Protein AF-A0A951HW72-F1 (afdb_monomer_lite)

Sequence (124 aa):
MTKSTLRLCLLFTALVLFPATAAMAQSTHNVWSTSPLYLIDAQTGATYSSFLSGNASAAWTQGTTSAYFHAVAVVTTSLNYDFALVSVTSTNGDEIDGLYDIRRNGTLVCTGCVGKAYGLSGAV

Secondary structure (DSSP, 8-state):
--SHHHHHHHHHHTSSS----------EEEEEE-----EEETTTTEEE---SEEEEEEEEETTSS-EEEEEEEEEETTEEEEEEEEEEEEE-SS-EEEEEEEEETTEEEEEEEEEEE--GGG--

Structure (mmCIF, N/CA/C/O backbone):
data_AF-A0A951HW72-F1
#
_entry.id   AF-A0A951HW72-F1
#
loop_
_atom_site.group_PDB
_atom_site.id
_atom_site.type_symbol
_atom_site.label_atom_id
_atom_site.label_alt_id
_atom_site.label_comp_id
_atom_site.label_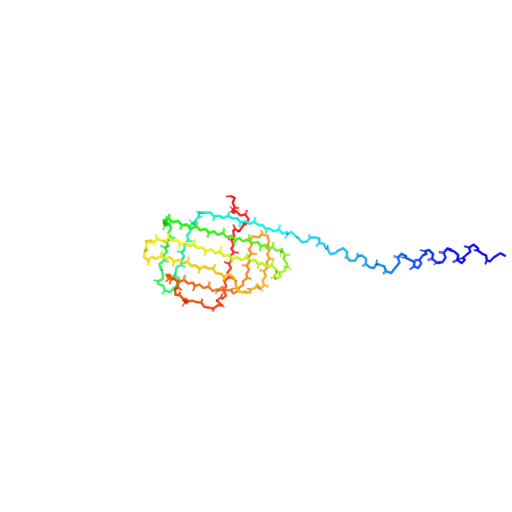asym_id
_atom_site.label_entity_id
_atom_site.label_seq_id
_atom_site.pdbx_PDB_ins_code
_atom_site.Cartn_x
_atom_site.Cartn_y
_atom_site.Cartn_z
_atom_site.occupancy
_atom_site.B_iso_or_equiv
_atom_site.auth_seq_id
_atom_site.auth_comp_id
_atom_site.auth_asym_id
_atom_site.auth_atom_id
_atom_site.pdbx_PDB_model_num
ATOM 1 N N . MET A 1 1 ? 55.536 11.545 -45.435 1.00 51.00 1 MET A N 1
ATOM 2 C CA . MET A 1 1 ? 54.294 12.250 -45.038 1.00 51.00 1 MET A CA 1
ATOM 3 C C . MET A 1 1 ? 53.265 11.264 -44.460 1.00 51.00 1 MET A C 1
ATOM 5 O O . MET A 1 1 ? 52.186 11.125 -45.010 1.00 51.00 1 MET A O 1
ATOM 9 N N . THR A 1 2 ? 53.573 10.541 -43.375 1.00 54.53 2 THR A N 1
ATOM 10 C CA . THR A 1 2 ? 52.762 9.357 -42.976 1.00 54.53 2 THR A CA 1
ATOM 11 C C . THR A 1 2 ? 52.784 9.063 -41.468 1.00 54.53 2 THR A C 1
ATOM 13 O O . THR A 1 2 ? 52.687 7.918 -41.049 1.00 54.53 2 THR A O 1
ATOM 16 N N . LYS A 1 3 ? 52.945 10.080 -40.610 1.00 49.81 3 LYS A N 1
ATOM 17 C CA . LYS A 1 3 ? 52.865 9.898 -39.140 1.00 49.81 3 LYS A CA 1
ATOM 18 C C . LYS A 1 3 ? 51.763 10.721 -38.461 1.00 49.81 3 LYS A C 1
ATOM 20 O O . LYS A 1 3 ? 51.383 10.396 -37.342 1.00 49.81 3 LYS A O 1
ATOM 25 N N . SER A 1 4 ? 51.216 11.737 -39.139 1.00 51.94 4 SER A N 1
ATOM 26 C CA . SER A 1 4 ? 50.170 12.613 -38.579 1.00 51.94 4 SER A CA 1
ATOM 27 C C . SER A 1 4 ? 48.750 12.059 -38.783 1.00 51.94 4 SER A C 1
ATOM 29 O O . SER A 1 4 ? 47.902 12.166 -37.905 1.00 51.94 4 SER A O 1
ATOM 31 N N . THR A 1 5 ? 48.503 11.368 -39.899 1.00 52.94 5 THR A N 1
ATOM 32 C CA . THR A 1 5 ? 47.194 10.786 -40.251 1.00 52.94 5 THR A CA 1
ATOM 33 C C . THR A 1 5 ? 46.802 9.581 -39.393 1.00 52.94 5 THR A C 1
ATOM 35 O O . THR A 1 5 ? 45.622 9.388 -39.114 1.00 52.94 5 THR A O 1
ATOM 38 N N . LEU A 1 6 ? 47.778 8.806 -38.905 1.00 51.78 6 LEU A N 1
ATOM 39 C CA . LEU A 1 6 ? 47.515 7.616 -38.086 1.00 51.78 6 LEU A CA 1
ATOM 40 C C . LEU A 1 6 ? 47.029 7.973 -36.669 1.00 51.78 6 LEU A C 1
ATOM 42 O O . LEU A 1 6 ? 46.182 7.283 -36.111 1.00 51.78 6 LEU A O 1
ATOM 46 N N . ARG A 1 7 ? 47.521 9.083 -36.099 1.00 52.53 7 ARG A N 1
ATOM 47 C CA . ARG A 1 7 ? 47.093 9.564 -34.773 1.00 52.53 7 ARG A CA 1
ATOM 48 C C . ARG A 1 7 ? 45.679 10.147 -34.798 1.00 52.53 7 ARG A C 1
ATOM 50 O O . ARG A 1 7 ? 44.944 9.981 -33.832 1.00 52.53 7 ARG A O 1
ATOM 57 N N . LEU A 1 8 ? 45.293 10.773 -35.910 1.00 51.62 8 LEU A N 1
ATOM 58 C CA . LEU A 1 8 ? 43.965 11.363 -36.082 1.00 51.62 8 LEU A CA 1
ATOM 59 C C . LEU A 1 8 ? 42.866 10.292 -36.233 1.00 51.62 8 LEU A C 1
ATOM 61 O O . LEU A 1 8 ? 41.783 10.453 -35.680 1.00 51.62 8 LEU A O 1
ATOM 65 N N . CYS A 1 9 ? 43.160 9.170 -36.905 1.00 52.22 9 CYS A N 1
ATOM 66 C CA . CYS A 1 9 ? 42.228 8.036 -37.003 1.00 52.22 9 CYS A CA 1
ATOM 67 C C . CYS A 1 9 ? 42.015 7.320 -35.660 1.00 52.22 9 CYS A C 1
ATOM 69 O O . CYS A 1 9 ? 40.883 6.981 -35.334 1.00 52.22 9 CYS A O 1
ATOM 71 N N . LEU A 1 10 ? 43.072 7.144 -34.858 1.00 52.75 10 LEU A N 1
ATOM 72 C CA . LEU A 1 10 ? 42.978 6.491 -33.544 1.00 52.75 10 LEU A CA 1
ATOM 73 C C . LEU A 1 10 ? 42.150 7.296 -32.526 1.00 52.75 10 LEU A C 1
ATOM 75 O O . LEU A 1 10 ? 41.443 6.706 -31.710 1.00 52.75 10 LEU A O 1
ATOM 79 N N . LEU A 1 11 ? 42.188 8.632 -32.604 1.00 51.69 11 LEU A N 1
ATOM 80 C CA . LEU A 1 11 ? 41.378 9.521 -31.761 1.00 51.69 11 LEU A CA 1
ATOM 81 C C . LEU A 1 11 ? 39.884 9.493 -32.126 1.00 51.69 11 LEU A C 1
ATOM 83 O O . LEU A 1 11 ? 39.047 9.584 -31.232 1.00 51.69 11 LEU A O 1
ATOM 87 N N . PHE A 1 12 ? 39.534 9.309 -33.403 1.00 52.19 12 PHE A N 1
ATOM 88 C CA . PHE A 1 12 ? 38.131 9.221 -33.833 1.00 52.19 12 PHE A CA 1
ATOM 89 C C . PHE A 1 12 ? 37.474 7.879 -33.481 1.00 52.19 12 PHE A C 1
ATOM 91 O O . PHE A 1 12 ? 36.292 7.851 -33.150 1.00 52.19 12 PHE A O 1
ATOM 98 N N . THR A 1 13 ? 38.224 6.773 -33.471 1.00 52.72 13 THR A N 1
ATOM 99 C CA . THR A 1 13 ? 37.701 5.456 -33.055 1.00 52.72 13 THR A CA 1
ATOM 100 C C . THR A 1 13 ? 37.427 5.339 -31.554 1.00 52.72 13 THR A C 1
ATOM 102 O O . THR A 1 13 ? 36.616 4.509 -31.154 1.00 52.72 13 THR A O 1
ATOM 105 N N . ALA A 1 14 ? 38.047 6.176 -30.716 1.00 53.50 14 ALA A N 1
ATOM 106 C CA . ALA A 1 14 ? 37.820 6.154 -29.270 1.00 53.50 14 ALA A CA 1
ATOM 107 C C . ALA A 1 14 ? 36.489 6.811 -28.846 1.00 53.50 14 ALA A C 1
ATOM 109 O O . ALA A 1 14 ? 35.993 6.517 -27.761 1.00 53.50 14 ALA A O 1
ATOM 110 N N . LEU A 1 15 ? 35.886 7.661 -29.690 1.00 53.38 15 LEU A N 1
ATOM 111 C CA . LEU A 1 15 ? 34.630 8.357 -29.366 1.00 53.38 15 LEU A CA 1
ATOM 112 C C . LEU A 1 15 ? 33.359 7.556 -29.694 1.00 53.38 15 LEU A C 1
ATOM 114 O O . LEU A 1 15 ? 32.285 7.908 -29.219 1.00 53.38 15 LEU A O 1
ATOM 118 N N . VAL A 1 16 ? 33.460 6.492 -30.495 1.00 55.34 16 VAL A N 1
ATOM 119 C CA . VAL A 1 16 ? 32.296 5.728 -30.994 1.00 55.34 16 VAL A CA 1
ATOM 120 C C . VAL A 1 16 ? 32.028 4.441 -30.204 1.00 55.34 16 VAL A C 1
ATOM 122 O O . VAL A 1 16 ? 31.046 3.754 -30.465 1.00 55.34 16 VAL A O 1
ATOM 125 N N . LEU A 1 17 ? 32.890 4.102 -29.239 1.00 54.69 17 LEU A N 1
ATOM 126 C CA . LEU A 1 17 ? 32.806 2.854 -28.464 1.00 54.69 17 LEU A CA 1
ATOM 127 C C . LEU A 1 17 ? 32.036 2.978 -27.147 1.00 54.69 17 LEU A C 1
ATOM 129 O O . LEU A 1 17 ? 31.803 1.973 -26.481 1.00 54.69 17 LEU A O 1
ATOM 133 N N . PHE A 1 18 ? 31.597 4.182 -26.793 1.00 57.88 18 PHE A N 1
ATOM 134 C CA . PHE A 1 18 ? 30.674 4.384 -25.688 1.00 57.88 18 PHE A CA 1
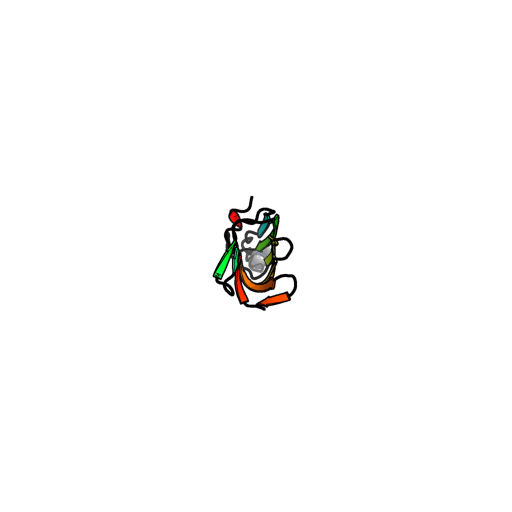ATOM 135 C C . PHE A 1 18 ? 29.359 4.893 -26.266 1.00 57.88 18 PHE A C 1
ATOM 137 O O . PHE A 1 18 ? 29.181 6.108 -26.374 1.00 57.88 18 PHE A O 1
ATOM 144 N N . PRO A 1 19 ? 28.406 4.016 -26.636 1.00 57.78 19 PRO A N 1
ATOM 145 C CA . PRO A 1 19 ? 27.021 4.434 -26.592 1.00 57.78 19 PRO A CA 1
ATOM 146 C C . PRO A 1 19 ? 26.749 4.780 -25.128 1.00 57.78 19 PRO A C 1
ATOM 148 O O . PRO A 1 19 ? 26.430 3.923 -24.309 1.00 57.78 19 PRO A O 1
ATOM 151 N N . ALA A 1 20 ? 26.940 6.050 -24.775 1.00 56.12 20 ALA A N 1
ATOM 152 C CA . ALA A 1 20 ? 26.363 6.630 -23.586 1.00 56.12 20 ALA A CA 1
ATOM 153 C C . ALA A 1 20 ? 24.855 6.651 -23.835 1.00 56.12 20 ALA A C 1
ATOM 155 O O . ALA A 1 20 ? 24.267 7.682 -24.151 1.00 56.12 20 ALA A O 1
ATOM 156 N N . THR A 1 21 ? 24.212 5.487 -23.733 1.00 57.84 21 THR A N 1
ATOM 157 C CA . THR A 1 21 ? 22.813 5.448 -23.353 1.00 57.84 21 THR A CA 1
ATOM 158 C C . THR A 1 21 ? 22.807 6.009 -21.945 1.00 57.84 21 THR A C 1
ATOM 160 O O . THR A 1 21 ? 22.978 5.279 -20.970 1.00 57.84 21 THR A O 1
ATOM 163 N N . ALA A 1 22 ? 22.731 7.336 -21.841 1.00 53.19 22 ALA A N 1
ATOM 164 C CA . ALA A 1 22 ? 22.313 7.982 -20.623 1.00 53.19 22 ALA A CA 1
ATOM 165 C C . ALA A 1 22 ? 20.951 7.359 -20.324 1.00 53.19 22 ALA A C 1
ATOM 167 O O . ALA A 1 22 ? 19.957 7.692 -20.968 1.00 53.19 22 ALA A O 1
ATOM 168 N N . ALA A 1 23 ? 20.929 6.358 -19.443 1.00 56.88 23 ALA A N 1
ATOM 169 C CA . ALA A 1 23 ? 19.697 5.917 -18.834 1.00 56.88 23 ALA A CA 1
ATOM 170 C C . ALA A 1 23 ? 19.122 7.191 -18.221 1.00 56.88 23 ALA A C 1
ATOM 172 O O . ALA A 1 23 ? 19.718 7.757 -17.302 1.00 56.88 23 ALA A O 1
ATOM 173 N N . MET A 1 24 ? 18.070 7.725 -18.842 1.00 64.25 24 MET A N 1
ATOM 174 C CA . MET A 1 24 ? 17.400 8.923 -18.361 1.00 64.25 24 MET A CA 1
ATOM 175 C C . MET A 1 24 ? 17.078 8.653 -16.896 1.00 64.25 24 MET A C 1
ATOM 177 O O . MET A 1 24 ? 16.410 7.662 -16.602 1.00 64.25 24 MET A O 1
ATOM 181 N N . ALA A 1 25 ? 17.631 9.458 -15.987 1.00 72.12 25 ALA A N 1
ATOM 182 C CA . ALA A 1 25 ? 17.440 9.254 -14.560 1.00 72.12 25 ALA A CA 1
ATOM 183 C C . ALA A 1 25 ? 15.933 9.228 -14.275 1.00 72.12 25 ALA A C 1
ATOM 185 O O . ALA A 1 25 ? 15.245 10.231 -14.461 1.00 72.12 25 ALA A O 1
ATOM 186 N N . GLN A 1 26 ? 15.413 8.064 -13.888 1.00 84.44 26 GLN A N 1
ATOM 187 C CA . GLN A 1 26 ? 14.003 7.925 -13.559 1.00 84.44 26 GLN A CA 1
ATOM 188 C C . GLN A 1 26 ? 13.747 8.561 -12.197 1.00 84.44 26 GLN A C 1
ATOM 190 O O . GLN A 1 26 ? 14.507 8.363 -11.244 1.00 84.44 26 GLN A O 1
ATOM 195 N N . SER A 1 27 ? 12.671 9.340 -12.102 1.00 91.81 27 SER A N 1
ATOM 196 C CA . SER A 1 27 ? 12.276 9.962 -10.843 1.00 91.81 27 SER A CA 1
ATOM 197 C C . SER A 1 27 ? 11.982 8.882 -9.806 1.00 91.81 27 SER A C 1
ATOM 199 O O . SER A 1 27 ? 11.175 7.981 -10.044 1.00 91.81 27 SER A O 1
ATOM 201 N N . THR A 1 28 ? 12.650 8.987 -8.661 1.00 93.81 28 THR A N 1
ATOM 202 C CA . THR A 1 28 ? 12.444 8.109 -7.509 1.00 93.81 28 THR A CA 1
ATOM 203 C C . THR A 1 28 ? 11.751 8.891 -6.406 1.00 93.81 28 THR A C 1
ATOM 205 O O . THR A 1 28 ? 12.111 10.037 -6.139 1.00 93.81 28 THR A O 1
ATOM 208 N N . HIS A 1 29 ? 10.761 8.261 -5.785 1.00 93.94 29 HIS A N 1
ATOM 209 C CA . HIS A 1 29 ? 9.867 8.854 -4.798 1.00 93.94 29 HIS A CA 1
ATOM 210 C C . HIS A 1 29 ? 9.953 8.088 -3.487 1.00 93.94 29 HIS A C 1
ATOM 212 O O . HIS A 1 29 ? 10.237 6.888 -3.476 1.00 93.94 29 HIS A O 1
ATOM 218 N N . ASN A 1 30 ? 9.685 8.788 -2.390 1.00 94.12 30 ASN A N 1
ATOM 219 C CA . ASN A 1 30 ? 9.524 8.210 -1.065 1.00 94.12 30 ASN A CA 1
ATOM 220 C C . ASN A 1 30 ? 8.481 9.028 -0.305 1.00 94.12 30 ASN A C 1
ATOM 222 O O . ASN A 1 30 ? 8.546 10.256 -0.301 1.00 94.12 30 ASN A O 1
ATOM 226 N N . VAL A 1 31 ? 7.528 8.339 0.305 1.00 93.31 31 VAL A N 1
ATOM 227 C CA . VAL A 1 31 ? 6.340 8.910 0.926 1.00 93.31 31 VAL A CA 1
ATOM 228 C C . VAL A 1 31 ? 6.064 8.170 2.220 1.00 93.31 31 VAL A C 1
ATOM 230 O O . VAL A 1 31 ? 5.975 6.940 2.219 1.00 93.31 31 VAL A O 1
ATOM 233 N N . TRP A 1 32 ? 5.839 8.919 3.297 1.00 93.69 32 TRP A N 1
ATOM 234 C CA . TRP A 1 32 ? 5.324 8.401 4.561 1.00 93.69 32 TRP A CA 1
ATOM 235 C C . TRP A 1 32 ? 4.049 9.148 4.938 1.00 93.69 32 TRP A C 1
ATOM 237 O O . TRP A 1 32 ? 3.964 10.357 4.766 1.00 93.69 32 TRP A O 1
ATOM 247 N N . SER A 1 33 ? 3.064 8.434 5.473 1.00 91.88 33 SER A N 1
ATOM 248 C CA . SER A 1 33 ? 1.827 9.027 5.983 1.00 91.88 33 SER A CA 1
ATOM 249 C C . SER A 1 33 ? 1.418 8.360 7.287 1.00 91.88 33 SER A C 1
ATOM 251 O O . SER A 1 33 ? 1.617 7.163 7.473 1.00 91.88 33 SER A O 1
ATOM 253 N N . THR A 1 34 ? 0.825 9.139 8.184 1.00 93.62 34 THR A N 1
ATOM 254 C CA . THR A 1 34 ? 0.269 8.690 9.472 1.00 93.62 34 THR A CA 1
ATOM 255 C C . THR A 1 34 ? -1.243 8.911 9.560 1.00 93.62 34 THR A C 1
ATOM 257 O O . THR A 1 34 ? -1.846 8.751 10.621 1.00 93.62 34 THR A O 1
ATOM 260 N N . SER A 1 35 ? -1.869 9.320 8.451 1.00 88.50 35 SER A N 1
ATOM 261 C CA . SER A 1 35 ? -3.264 9.764 8.412 1.00 88.50 35 SER A CA 1
ATOM 262 C C . SER A 1 35 ? -4.050 8.993 7.351 1.00 88.50 35 SER A C 1
ATOM 264 O O . SER A 1 35 ? -4.092 9.406 6.190 1.00 88.50 35 SER A O 1
ATOM 266 N N . PRO A 1 36 ? -4.683 7.864 7.717 1.00 89.94 36 PRO A N 1
ATOM 267 C CA . PRO A 1 36 ? -5.607 7.174 6.827 1.00 89.94 36 PRO A CA 1
ATOM 268 C C . PRO A 1 36 ? -6.812 8.064 6.514 1.00 89.94 36 PRO A C 1
ATOM 270 O O . PRO A 1 36 ? -7.417 8.636 7.420 1.00 89.94 36 PRO A O 1
ATOM 273 N N . LEU A 1 37 ? -7.175 8.159 5.235 1.00 87.88 37 LEU A N 1
ATOM 274 C CA . LEU A 1 37 ? -8.312 8.971 4.790 1.00 87.88 37 LEU A CA 1
ATOM 275 C C . LEU A 1 37 ? -9.593 8.144 4.698 1.00 87.88 37 LEU A C 1
ATOM 277 O O . LEU A 1 37 ? -10.628 8.523 5.244 1.00 87.88 37 LEU A O 1
ATOM 281 N N . TYR A 1 38 ? -9.528 7.004 4.011 1.00 90.56 38 TYR A N 1
ATOM 282 C CA . TYR A 1 38 ? -10.662 6.103 3.864 1.00 90.56 38 TYR A CA 1
ATOM 283 C C . TYR A 1 38 ? -10.223 4.675 3.540 1.00 90.56 38 TYR A C 1
ATOM 285 O O . TYR A 1 38 ? -9.132 4.444 3.023 1.00 90.56 38 TYR A O 1
ATOM 293 N N . LEU A 1 39 ? -11.098 3.715 3.838 1.00 91.12 39 LEU A N 1
ATOM 294 C CA . LEU A 1 39 ? -10.932 2.300 3.527 1.00 91.12 39 LEU A CA 1
ATOM 295 C C . LEU A 1 39 ? -12.278 1.734 3.089 1.00 91.12 39 LEU A C 1
ATOM 297 O O . LEU A 1 39 ? -13.275 1.890 3.793 1.00 91.1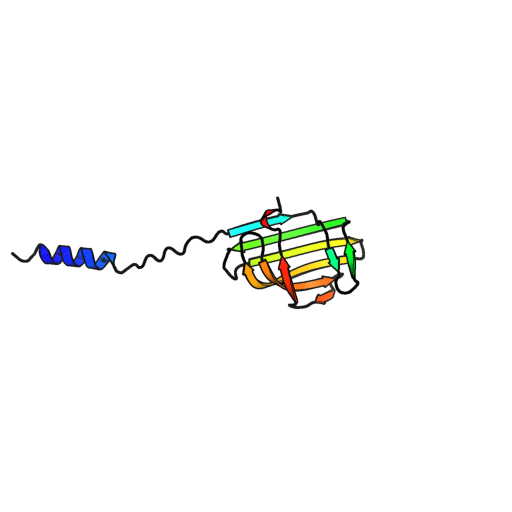2 39 LEU A O 1
ATOM 301 N N . ILE A 1 40 ? -12.301 1.064 1.939 1.00 91.38 40 ILE A N 1
ATOM 302 C CA . ILE A 1 40 ? -13.479 0.345 1.450 1.00 91.38 40 ILE A CA 1
ATOM 303 C C . ILE A 1 40 ? -13.174 -1.143 1.521 1.00 91.38 40 ILE A C 1
ATOM 305 O O . ILE A 1 40 ? -12.236 -1.633 0.894 1.00 91.38 40 ILE A O 1
ATOM 309 N N . ASP A 1 41 ? -13.980 -1.859 2.287 1.00 90.06 41 ASP A N 1
ATOM 310 C CA . ASP A 1 41 ? -13.918 -3.303 2.387 1.00 90.06 41 ASP A CA 1
ATOM 311 C C . ASP A 1 41 ? -14.883 -3.935 1.381 1.00 90.06 41 ASP A C 1
ATOM 313 O O . ASP A 1 41 ? -16.081 -4.054 1.632 1.00 90.06 41 ASP A O 1
ATOM 317 N N . ALA A 1 42 ? -14.353 -4.377 0.242 1.00 85.00 42 ALA A N 1
ATOM 318 C CA . ALA A 1 42 ? -15.149 -4.992 -0.817 1.00 85.00 42 ALA A CA 1
ATOM 319 C C . ALA A 1 42 ? -15.808 -6.327 -0.416 1.00 85.00 42 ALA A C 1
ATOM 321 O O . ALA A 1 42 ? -16.786 -6.721 -1.045 1.00 85.00 42 ALA A O 1
ATOM 322 N N . GLN A 1 43 ? -15.311 -7.027 0.614 1.00 85.12 43 GLN A N 1
ATOM 323 C CA . GLN A 1 43 ? -15.917 -8.287 1.062 1.00 85.12 43 GLN A CA 1
ATOM 324 C C . GLN A 1 43 ? -17.208 -8.051 1.851 1.00 85.12 43 GLN A C 1
ATOM 326 O O . GLN A 1 43 ? -18.137 -8.850 1.754 1.00 85.12 43 GLN A O 1
ATOM 331 N N . THR A 1 44 ? -17.274 -6.970 2.633 1.00 89.31 44 THR A N 1
ATOM 332 C CA . THR A 1 44 ? -18.451 -6.644 3.460 1.00 89.31 44 THR A CA 1
ATOM 333 C C . THR A 1 44 ? -19.292 -5.498 2.902 1.00 89.31 44 THR A C 1
ATOM 335 O O . THR A 1 44 ? -20.418 -5.295 3.347 1.00 89.31 44 THR A O 1
ATOM 338 N N . GLY A 1 45 ? -18.756 -4.730 1.951 1.00 91.69 45 GLY A N 1
ATOM 339 C CA . GLY A 1 45 ? -19.343 -3.483 1.462 1.00 91.69 45 GLY A CA 1
ATOM 340 C C . GLY A 1 45 ? -19.177 -2.300 2.425 1.00 91.69 45 GLY A C 1
ATOM 341 O O . GLY A 1 45 ? -19.704 -1.220 2.158 1.00 91.69 45 GLY A O 1
ATOM 342 N N . ALA A 1 46 ? -18.468 -2.472 3.547 1.00 94.19 46 ALA A N 1
ATOM 343 C CA . ALA A 1 46 ? -18.282 -1.412 4.527 1.00 94.19 46 ALA A CA 1
ATOM 344 C C . ALA A 1 46 ? -17.323 -0.327 4.016 1.00 94.19 46 ALA A C 1
ATOM 346 O O . ALA A 1 46 ? -16.297 -0.609 3.398 1.00 94.19 46 ALA A O 1
ATOM 347 N N . THR A 1 47 ? -17.646 0.926 4.327 1.00 96.06 47 THR A N 1
ATOM 348 C CA . THR A 1 47 ? -16.767 2.078 4.105 1.00 96.06 47 THR A CA 1
ATOM 349 C C . THR A 1 47 ? -16.404 2.684 5.451 1.00 96.06 47 THR A C 1
ATOM 351 O O . THR A 1 47 ? -17.283 2.976 6.261 1.00 96.06 47 THR A O 1
ATOM 354 N N . TYR A 1 48 ? -15.111 2.883 5.681 1.0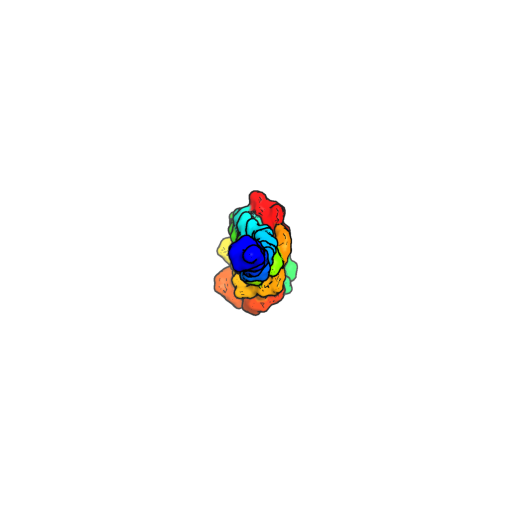0 95.19 48 TYR A N 1
ATOM 355 C CA . TYR A 1 48 ? -14.570 3.475 6.895 1.00 95.19 48 TYR A CA 1
ATOM 356 C C . TYR A 1 48 ? -13.869 4.785 6.557 1.00 95.19 48 TYR A C 1
ATOM 358 O O . TYR A 1 48 ? -13.029 4.833 5.662 1.00 95.19 48 TYR A O 1
ATOM 366 N N . SER A 1 49 ? -14.205 5.838 7.295 1.00 95.38 49 SER A N 1
ATOM 367 C CA . SER A 1 49 ? -13.588 7.170 7.202 1.00 95.38 49 SER A CA 1
ATOM 368 C C . SER A 1 49 ? -13.147 7.701 8.571 1.00 95.38 49 SER A C 1
ATOM 370 O O . SER A 1 49 ? -12.798 8.868 8.712 1.00 95.38 49 SER A O 1
ATOM 372 N N . SER A 1 50 ? -13.215 6.857 9.603 1.00 94.94 50 SER A N 1
ATOM 373 C CA . SER A 1 50 ? -12.760 7.148 10.958 1.00 94.94 50 SER A CA 1
ATOM 374 C C . SER A 1 50 ? -11.828 6.028 11.394 1.00 94.94 50 SER A C 1
ATOM 376 O O . SER A 1 50 ? -12.150 4.849 11.230 1.00 94.94 50 SER A O 1
ATOM 378 N N . PHE A 1 51 ? -10.664 6.413 11.906 1.00 96.50 51 PHE A N 1
ATOM 379 C CA . PHE A 1 51 ? -9.579 5.510 12.257 1.00 96.50 51 PHE A CA 1
ATOM 380 C C . PHE A 1 51 ? -9.027 5.901 13.623 1.00 96.50 51 PHE A C 1
ATOM 382 O O . PHE A 1 51 ? -8.922 7.085 13.940 1.00 96.50 51 PHE A O 1
ATOM 389 N N . LEU A 1 52 ? -8.649 4.905 14.422 1.00 97.06 52 LEU A N 1
ATOM 390 C CA . LEU A 1 52 ? -7.892 5.125 15.654 1.00 97.06 52 LEU A CA 1
ATOM 391 C C . LEU A 1 52 ? -6.446 5.519 15.342 1.00 97.06 52 LEU A C 1
ATOM 393 O O . LEU A 1 52 ? -5.866 6.345 16.040 1.00 97.06 52 LEU A O 1
ATOM 397 N N . SER A 1 53 ? -5.863 4.910 14.308 1.00 96.75 53 SER A N 1
ATOM 398 C CA . SER A 1 53 ? -4.520 5.209 13.814 1.00 96.75 53 SER A CA 1
ATOM 399 C C . SER A 1 53 ? -4.278 4.548 12.457 1.00 96.75 53 SER A C 1
ATOM 401 O O . SER A 1 53 ? -5.044 3.694 12.005 1.00 96.75 53 SER A O 1
ATOM 403 N N . GLY A 1 54 ? -3.174 4.906 11.812 1.00 95.94 54 GLY A N 1
ATOM 404 C CA . GLY A 1 54 ? -2.625 4.139 10.707 1.00 95.94 54 GLY A CA 1
ATOM 405 C C . GLY A 1 54 ? -1.318 4.732 10.216 1.00 95.94 54 GLY A C 1
ATOM 406 O O . GLY A 1 54 ? -0.950 5.838 10.597 1.00 95.94 54 GLY A O 1
ATOM 407 N N . ASN A 1 55 ? -0.600 3.964 9.409 1.00 95.81 55 ASN A N 1
ATOM 408 C CA . ASN A 1 55 ? 0.674 4.365 8.832 1.00 95.81 55 ASN A CA 1
ATOM 409 C C . ASN A 1 55 ? 0.764 3.822 7.411 1.00 95.81 55 ASN A C 1
ATOM 411 O O . ASN A 1 55 ? 0.287 2.723 7.148 1.00 95.81 55 ASN A O 1
ATOM 415 N N . ALA A 1 56 ? 1.405 4.555 6.515 1.00 95.56 56 ALA A N 1
ATOM 416 C CA . ALA A 1 56 ? 1.725 4.100 5.175 1.00 95.56 56 ALA A CA 1
ATOM 417 C C . ALA A 1 56 ? 3.147 4.520 4.814 1.00 95.56 56 ALA A C 1
ATOM 419 O O . ALA A 1 56 ? 3.609 5.593 5.204 1.00 95.56 56 ALA A O 1
ATOM 420 N N . SER A 1 57 ? 3.833 3.666 4.067 1.00 96.06 57 SER A N 1
ATOM 421 C CA . SER A 1 57 ? 5.150 3.931 3.512 1.00 96.06 57 SER A CA 1
ATOM 422 C C . SER A 1 57 ? 5.209 3.403 2.090 1.00 96.06 57 SER A C 1
ATOM 424 O O . SER A 1 57 ? 4.837 2.257 1.829 1.00 96.06 57 SER A O 1
ATOM 426 N N . ALA A 1 58 ? 5.669 4.246 1.174 1.00 96.88 58 ALA A N 1
ATOM 427 C CA . ALA A 1 58 ? 5.818 3.914 -0.229 1.00 96.88 58 ALA A CA 1
ATOM 428 C C . ALA A 1 58 ? 7.140 4.466 -0.755 1.00 96.88 58 ALA A C 1
ATOM 430 O O . ALA A 1 58 ? 7.493 5.608 -0.477 1.00 96.88 58 ALA A O 1
ATOM 431 N N . ALA A 1 59 ? 7.851 3.675 -1.550 1.00 96.69 59 ALA A N 1
ATOM 432 C CA . ALA A 1 59 ? 9.032 4.130 -2.269 1.00 96.69 59 ALA A CA 1
ATOM 433 C C . ALA A 1 59 ? 9.073 3.465 -3.639 1.00 96.69 59 ALA A C 1
ATOM 435 O O . ALA A 1 59 ? 8.885 2.254 -3.731 1.00 96.69 59 ALA A O 1
ATOM 436 N N . TRP A 1 60 ? 9.293 4.226 -4.708 1.00 96.94 60 TRP A N 1
ATOM 437 C CA . TRP A 1 60 ? 9.276 3.664 -6.059 1.00 96.94 60 TRP A CA 1
ATOM 438 C C . TRP A 1 60 ? 10.069 4.494 -7.059 1.00 96.94 60 TRP A C 1
ATOM 440 O O . TRP A 1 60 ? 10.231 5.704 -6.902 1.00 96.94 60 TRP A O 1
ATOM 450 N N . THR A 1 61 ? 10.521 3.839 -8.125 1.00 95.44 61 THR A N 1
ATOM 451 C CA . THR A 1 61 ? 11.145 4.488 -9.283 1.00 95.44 61 THR A CA 1
ATOM 452 C C . THR A 1 61 ? 10.199 4.396 -10.477 1.00 95.44 61 THR A C 1
ATOM 454 O O . THR A 1 61 ? 9.841 3.292 -10.892 1.00 95.44 61 THR A O 1
ATOM 457 N N . GLN A 1 62 ? 9.785 5.547 -11.021 1.00 94.12 62 GLN A N 1
ATOM 458 C CA . GLN A 1 62 ? 8.800 5.622 -12.110 1.00 94.12 62 GLN A CA 1
ATOM 459 C C . GLN A 1 62 ? 9.217 4.792 -13.326 1.00 94.12 62 GLN A C 1
ATOM 461 O O . GLN A 1 62 ? 10.376 4.823 -13.732 1.00 94.12 62 GLN A O 1
ATOM 466 N N . GLY A 1 63 ? 8.257 4.111 -13.955 1.00 94.06 63 GLY A N 1
ATOM 467 C CA . GLY A 1 63 ? 8.501 3.311 -15.155 1.00 94.06 63 GLY A CA 1
ATOM 468 C C . GLY A 1 63 ? 9.319 2.041 -14.902 1.00 94.06 63 GLY A C 1
ATOM 469 O O . GLY A 1 63 ? 9.835 1.459 -15.854 1.00 94.06 63 GLY A O 1
ATOM 470 N N . THR A 1 64 ? 9.453 1.611 -13.645 1.00 94.38 64 THR A N 1
ATOM 471 C CA . THR A 1 64 ? 10.114 0.352 -13.269 1.00 94.38 64 THR A CA 1
ATOM 472 C C . THR A 1 64 ? 9.206 -0.531 -12.427 1.00 94.38 64 THR A C 1
ATOM 474 O O . THR A 1 64 ? 8.164 -0.097 -11.932 1.00 94.38 64 THR A O 1
ATOM 477 N N . THR A 1 65 ? 9.655 -1.766 -12.206 1.00 96.44 65 THR A N 1
ATOM 478 C CA . THR A 1 65 ? 9.082 -2.695 -11.227 1.00 96.44 65 THR A CA 1
ATOM 479 C C . THR A 1 65 ? 9.730 -2.584 -9.842 1.00 96.44 65 THR A C 1
ATOM 481 O O . THR A 1 65 ? 9.455 -3.404 -8.971 1.00 96.44 65 THR A O 1
ATOM 484 N N . SER A 1 66 ? 10.618 -1.607 -9.628 1.00 96.31 66 SER A N 1
ATOM 485 C CA . SER A 1 66 ? 11.272 -1.372 -8.341 1.00 96.31 66 SER A CA 1
ATOM 486 C C . SER A 1 66 ? 10.393 -0.469 -7.482 1.00 96.31 66 SER A C 1
ATOM 488 O O . SER A 1 66 ? 10.439 0.759 -7.601 1.00 96.31 66 SER A O 1
ATOM 490 N N . ALA A 1 67 ? 9.584 -1.083 -6.621 1.00 97.75 67 ALA A N 1
ATOM 491 C CA . ALA A 1 67 ? 8.760 -0.367 -5.663 1.00 97.75 67 ALA A CA 1
ATOM 492 C C . ALA A 1 67 ? 8.567 -1.147 -4.360 1.00 97.75 67 ALA A C 1
ATOM 494 O O . ALA A 1 67 ? 8.662 -2.372 -4.312 1.00 97.75 67 ALA A O 1
ATOM 495 N N . TYR A 1 68 ? 8.245 -0.397 -3.318 1.00 97.81 68 TYR A N 1
ATOM 496 C CA . TYR A 1 68 ? 7.808 -0.852 -2.015 1.00 97.81 68 TYR A CA 1
ATOM 497 C C . TYR A 1 68 ? 6.526 -0.105 -1.662 1.00 97.81 68 TYR A C 1
ATOM 499 O O . TYR A 1 68 ? 6.433 1.108 -1.862 1.00 97.81 68 TYR A O 1
ATOM 507 N N . PHE A 1 69 ? 5.561 -0.821 -1.100 1.00 97.94 69 PHE A N 1
ATOM 508 C CA . PHE A 1 69 ? 4.411 -0.217 -0.449 1.00 97.94 69 PHE A CA 1
ATOM 509 C C . PHE A 1 69 ? 3.964 -1.092 0.715 1.00 97.94 69 PHE A C 1
ATOM 511 O O . PHE A 1 69 ? 3.811 -2.310 0.573 1.00 97.94 69 PHE A O 1
ATOM 518 N N . HIS A 1 70 ? 3.715 -0.446 1.846 1.00 97.81 70 HIS A N 1
ATOM 519 C CA . HIS A 1 70 ? 3.081 -1.048 3.005 1.00 97.81 70 HIS A CA 1
ATOM 520 C C . HIS A 1 70 ? 2.183 -0.026 3.691 1.00 97.81 70 HIS A C 1
ATOM 522 O O . HIS A 1 70 ? 2.566 1.136 3.839 1.00 97.81 70 HIS A O 1
ATOM 528 N N . ALA A 1 71 ? 0.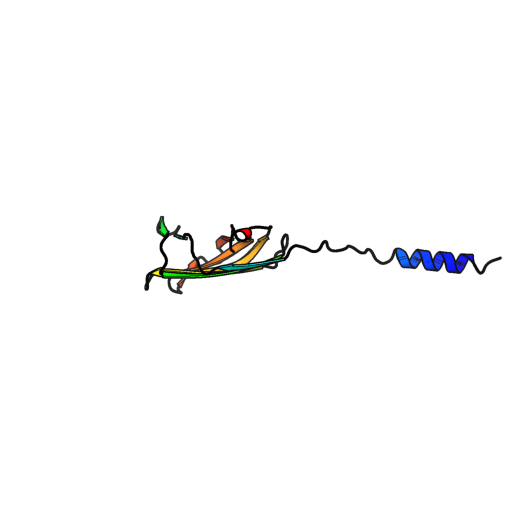998 -0.452 4.112 1.00 96.75 71 ALA A N 1
ATOM 529 C CA . ALA A 1 71 ? 0.093 0.385 4.878 1.00 96.75 71 ALA A CA 1
ATOM 530 C C . ALA A 1 71 ? -0.646 -0.418 5.944 1.00 96.75 71 ALA A C 1
ATOM 532 O O . ALA A 1 71 ? -1.017 -1.569 5.733 1.00 96.75 71 ALA A O 1
ATOM 533 N N . VAL A 1 72 ? -0.913 0.225 7.075 1.00 97.00 72 VAL A N 1
ATOM 534 C CA . VAL A 1 72 ? -1.724 -0.295 8.172 1.00 97.00 72 VAL A CA 1
ATOM 535 C C . VAL A 1 72 ? -2.796 0.727 8.508 1.00 97.00 72 VAL A C 1
ATOM 537 O O . VAL A 1 72 ? -2.504 1.912 8.663 1.00 97.00 72 VAL A O 1
ATOM 540 N N . ALA A 1 73 ? -4.029 0.265 8.678 1.00 97.25 73 ALA A N 1
ATOM 541 C CA . ALA A 1 73 ? -5.146 1.086 9.123 1.00 97.25 73 ALA A CA 1
ATOM 542 C C . ALA A 1 73 ? -5.871 0.400 10.283 1.00 97.25 73 ALA A C 1
ATOM 544 O O . ALA A 1 73 ? -6.327 -0.737 10.158 1.00 97.25 73 ALA A O 1
ATOM 545 N N . VAL A 1 74 ? -5.996 1.094 11.413 1.00 97.75 74 VAL A N 1
ATOM 546 C CA . VAL A 1 74 ? -6.720 0.625 12.598 1.00 97.75 74 VAL A CA 1
ATOM 547 C C . VAL A 1 74 ? -8.056 1.354 12.652 1.00 97.75 74 VAL A C 1
ATOM 549 O O . VAL A 1 74 ? -8.125 2.524 13.021 1.00 97.75 74 VAL A O 1
ATOM 552 N N . VAL A 1 75 ? -9.126 0.663 12.266 1.00 97.19 75 VAL A N 1
ATOM 553 C CA . VAL A 1 75 ? -10.489 1.211 12.264 1.00 97.19 75 VAL A CA 1
ATOM 554 C C . VAL A 1 75 ? -11.058 1.198 13.682 1.00 97.19 75 VAL A C 1
ATOM 556 O O . VAL A 1 75 ? -11.562 2.204 14.170 1.00 97.19 75 VAL A O 1
ATOM 559 N N . THR A 1 76 ? -10.941 0.061 14.368 1.00 96.56 76 THR A N 1
ATOM 560 C CA . THR A 1 76 ? -11.314 -0.111 15.779 1.00 96.56 76 THR A CA 1
ATOM 561 C C . THR A 1 76 ? -10.273 -0.985 16.481 1.00 96.56 76 THR A C 1
ATOM 563 O O . THR A 1 76 ? -9.375 -1.536 15.846 1.00 96.56 76 THR A O 1
ATOM 566 N N . THR A 1 77 ? -10.396 -1.171 17.797 1.00 95.62 77 THR A N 1
ATOM 567 C CA . THR A 1 77 ? -9.507 -2.062 18.567 1.00 95.62 77 THR A CA 1
ATOM 568 C C . THR A 1 77 ? -9.578 -3.530 18.133 1.00 95.62 77 THR A C 1
ATOM 570 O O . THR A 1 77 ? -8.651 -4.288 18.406 1.00 95.62 77 THR A O 1
ATOM 573 N N . SER A 1 78 ? -10.651 -3.935 17.449 1.00 96.19 78 SER A N 1
ATOM 574 C CA . SER A 1 78 ? -10.875 -5.291 16.936 1.00 96.19 78 SER A CA 1
ATOM 575 C C . SER A 1 78 ? -10.927 -5.362 15.408 1.00 96.19 78 SER A C 1
ATOM 577 O O . SER A 1 78 ? -11.273 -6.411 14.863 1.00 96.19 78 SER A O 1
ATOM 579 N N . LEU A 1 79 ? -10.615 -4.263 14.712 1.00 96.94 79 LEU A N 1
ATOM 580 C CA . LEU A 1 79 ? -10.619 -4.197 13.257 1.00 96.94 79 LEU A CA 1
ATOM 581 C C . LEU A 1 79 ? -9.426 -3.389 12.749 1.00 96.94 79 LEU A C 1
ATOM 583 O O . LEU A 1 79 ? -9.430 -2.157 12.765 1.00 96.94 79 LEU A O 1
ATOM 587 N N . ASN A 1 80 ? -8.425 -4.103 12.250 1.00 97.06 80 ASN A N 1
ATOM 588 C CA . ASN A 1 80 ? -7.280 -3.541 11.554 1.00 97.06 80 ASN A CA 1
ATOM 589 C C . ASN A 1 80 ? -7.079 -4.201 10.189 1.00 97.06 80 ASN A C 1
ATOM 591 O O . ASN A 1 80 ? -7.488 -5.344 9.960 1.00 97.06 80 ASN A O 1
ATOM 595 N N . TYR A 1 81 ? -6.434 -3.452 9.305 1.00 97.69 81 TYR A N 1
ATOM 596 C CA . TYR A 1 81 ? -6.030 -3.886 7.981 1.00 97.69 81 TYR A CA 1
ATOM 597 C C . TYR A 1 81 ? -4.541 -3.634 7.786 1.00 97.69 81 TYR A C 1
ATOM 599 O O . TYR A 1 81 ? -4.026 -2.610 8.230 1.00 97.69 81 TYR A O 1
ATOM 607 N N . ASP A 1 82 ? -3.884 -4.560 7.102 1.00 97.69 82 ASP A N 1
ATOM 608 C CA . ASP A 1 82 ? -2.495 -4.480 6.660 1.00 97.69 82 ASP A CA 1
ATOM 609 C C . ASP A 1 82 ? -2.466 -4.775 5.158 1.00 97.69 82 ASP A C 1
ATOM 611 O O . ASP A 1 82 ? -3.081 -5.742 4.701 1.00 97.69 82 ASP A O 1
ATOM 615 N N . PHE A 1 83 ? -1.804 -3.905 4.406 1.00 97.31 83 PHE A N 1
ATOM 616 C CA . PHE A 1 83 ? -1.675 -3.960 2.958 1.00 97.31 83 PHE A CA 1
ATOM 617 C C . PHE A 1 83 ? -0.193 -4.024 2.620 1.00 97.31 83 PHE A C 1
ATOM 619 O O . PHE A 1 83 ? 0.557 -3.121 2.989 1.00 97.31 83 PHE A O 1
ATOM 626 N N . ALA A 1 84 ? 0.226 -5.048 1.885 1.00 98.31 84 ALA A N 1
ATOM 627 C CA . ALA A 1 84 ? 1.614 -5.228 1.483 1.00 98.31 84 ALA A CA 1
ATOM 628 C C . ALA A 1 84 ? 1.702 -5.469 -0.022 1.00 98.31 84 ALA A C 1
ATOM 630 O O . ALA A 1 84 ? 1.016 -6.337 -0.559 1.00 98.31 84 ALA A O 1
ATOM 631 N N . LEU A 1 85 ? 2.558 -4.713 -0.704 1.00 98.56 85 LEU A N 1
ATOM 632 C CA . LEU A 1 85 ? 2.866 -4.944 -2.111 1.00 98.56 85 LEU A CA 1
ATOM 633 C C . LEU A 1 85 ? 3.693 -6.225 -2.269 1.00 98.56 85 LEU A C 1
ATOM 635 O O . LEU A 1 85 ? 4.726 -6.393 -1.625 1.00 98.56 85 LEU A O 1
ATOM 639 N N . VAL A 1 86 ? 3.240 -7.103 -3.158 1.00 98.50 86 VAL A N 1
ATOM 640 C CA . VAL A 1 86 ? 3.869 -8.394 -3.465 1.00 98.50 86 VAL A CA 1
ATOM 641 C C . VAL A 1 86 ? 4.667 -8.314 -4.762 1.00 98.50 86 VAL A C 1
ATOM 643 O O . VAL A 1 86 ? 5.799 -8.784 -4.834 1.00 98.50 86 VAL A O 1
ATOM 646 N N . SER A 1 87 ? 4.088 -7.709 -5.799 1.00 98.25 87 SER A N 1
ATOM 647 C CA . SER A 1 87 ? 4.748 -7.543 -7.094 1.00 98.25 87 SER A CA 1
ATOM 648 C C . SER A 1 87 ? 4.216 -6.328 -7.832 1.00 98.25 87 SER A C 1
ATOM 650 O O . SER A 1 87 ? 3.029 -6.026 -7.751 1.00 98.25 87 SER A O 1
ATOM 652 N N . VAL A 1 88 ? 5.074 -5.677 -8.608 1.00 98.50 88 VAL A N 1
ATOM 653 C CA . VAL A 1 88 ? 4.738 -4.467 -9.365 1.00 98.50 88 VAL A CA 1
ATOM 654 C C . VAL A 1 88 ? 4.398 -4.817 -10.808 1.00 98.50 88 VAL A C 1
ATOM 656 O O . VAL A 1 88 ? 5.123 -5.576 -11.447 1.00 98.50 88 VAL A O 1
ATOM 659 N N . THR A 1 89 ? 3.323 -4.226 -11.323 1.00 98.12 89 THR A N 1
ATOM 660 C CA . THR A 1 89 ? 2.966 -4.258 -12.749 1.00 98.12 89 THR A CA 1
ATOM 661 C C . THR A 1 89 ? 3.412 -2.974 -13.450 1.00 98.12 89 THR A C 1
ATOM 663 O O . THR A 1 89 ? 4.064 -3.041 -14.490 1.00 98.12 89 THR A O 1
ATOM 666 N N . SER A 1 90 ? 3.117 -1.809 -12.868 1.00 97.25 90 SER A N 1
ATOM 667 C CA . SER A 1 90 ? 3.506 -0.498 -13.403 1.00 97.25 90 SER A CA 1
ATOM 668 C C . SER A 1 90 ? 3.659 0.544 -12.299 1.00 97.25 90 SER A C 1
ATOM 670 O O . SER A 1 90 ? 3.104 0.408 -11.213 1.00 97.25 90 SER A O 1
ATOM 672 N N . THR A 1 91 ? 4.427 1.596 -12.584 1.00 96.81 91 THR A N 1
ATOM 673 C CA . THR A 1 91 ? 4.587 2.762 -11.706 1.00 96.81 91 THR A CA 1
ATOM 674 C C . THR A 1 91 ? 4.603 4.048 -12.522 1.00 96.81 91 THR A C 1
ATOM 676 O O . THR A 1 91 ? 5.186 4.096 -13.610 1.00 96.81 91 THR A O 1
ATOM 679 N N . ASN A 1 92 ? 4.014 5.112 -11.984 1.00 94.62 92 ASN A N 1
ATOM 680 C CA . ASN A 1 92 ? 4.117 6.464 -12.538 1.00 94.62 92 ASN A CA 1
ATOM 681 C C . ASN A 1 92 ? 4.343 7.490 -11.415 1.00 94.62 92 ASN A C 1
ATOM 683 O O . ASN A 1 92 ? 4.794 7.122 -10.339 1.00 94.62 92 ASN A O 1
ATOM 687 N N . GLY A 1 93 ? 4.127 8.783 -11.659 1.00 92.81 93 GLY A N 1
ATOM 688 C CA . GLY A 1 93 ? 4.389 9.821 -10.657 1.00 92.81 93 GLY A CA 1
ATOM 689 C C . GLY A 1 93 ? 3.476 9.843 -9.433 1.00 92.81 93 GLY A C 1
ATOM 690 O O . GLY A 1 93 ? 3.827 10.526 -8.479 1.00 92.81 93 GLY A O 1
ATOM 691 N N . ASP A 1 94 ? 2.360 9.117 -9.437 1.00 92.81 94 ASP A N 1
ATOM 692 C CA . ASP A 1 94 ? 1.361 9.166 -8.362 1.00 92.81 94 ASP A CA 1
ATOM 693 C C . ASP A 1 94 ? 0.917 7.787 -7.852 1.00 92.81 94 ASP A C 1
ATOM 695 O O . ASP A 1 94 ? 0.307 7.681 -6.787 1.00 92.81 94 ASP A O 1
ATOM 699 N N . GLU A 1 95 ? 1.219 6.723 -8.595 1.00 94.69 95 GLU A N 1
ATOM 700 C CA . GLU A 1 95 ? 0.695 5.392 -8.306 1.00 94.69 95 GLU A CA 1
ATOM 701 C C . GLU A 1 95 ? 1.684 4.248 -8.575 1.00 94.69 95 GLU A C 1
ATOM 703 O O . GLU A 1 95 ? 2.601 4.337 -9.401 1.00 94.69 95 GLU A O 1
ATOM 708 N N . ILE A 1 96 ? 1.441 3.151 -7.855 1.00 97.44 96 ILE A N 1
ATOM 709 C CA . ILE A 1 96 ? 2.056 1.832 -8.008 1.00 97.44 96 ILE A CA 1
ATOM 710 C C . ILE A 1 96 ? 0.913 0.843 -8.263 1.00 97.44 96 ILE A C 1
ATOM 712 O O . ILE A 1 96 ? 0.091 0.618 -7.376 1.00 97.44 96 ILE A O 1
ATOM 716 N N . ASP A 1 97 ? 0.858 0.245 -9.451 1.00 98.06 97 ASP A N 1
ATOM 717 C CA . ASP A 1 97 ? -0.047 -0.865 -9.759 1.00 98.06 97 ASP A CA 1
ATOM 718 C C . ASP A 1 97 ? 0.660 -2.191 -9.494 1.00 98.06 97 ASP A C 1
ATOM 720 O O . ASP A 1 97 ? 1.836 -2.374 -9.834 1.00 98.06 97 ASP A O 1
ATOM 724 N N . GLY A 1 98 ? -0.055 -3.164 -8.940 1.00 98.12 98 GLY A N 1
ATOM 725 C CA . GLY A 1 98 ? 0.569 -4.423 -8.578 1.00 98.12 98 GLY A CA 1
ATOM 726 C C . GLY A 1 98 ? -0.369 -5.456 -7.988 1.00 98.12 98 GLY A C 1
ATOM 727 O O . GLY A 1 98 ? -1.593 -5.356 -8.059 1.00 98.12 98 GLY A O 1
ATOM 728 N N . LEU A 1 99 ? 0.253 -6.468 -7.401 1.00 98.44 99 LEU A N 1
ATOM 729 C CA . LEU A 1 99 ? -0.413 -7.463 -6.583 1.00 98.44 99 LEU A CA 1
ATOM 730 C C . LEU A 1 99 ? -0.169 -7.138 -5.116 1.00 98.44 99 LEU A C 1
ATOM 732 O O . LEU A 1 99 ? 0.955 -6.803 -4.738 1.00 98.44 99 LEU A O 1
ATOM 736 N N . TYR A 1 100 ? -1.210 -7.268 -4.304 1.00 98.06 100 TYR A N 1
ATOM 737 C CA . TYR A 1 100 ? -1.177 -6.942 -2.888 1.00 98.06 100 TYR A CA 1
ATOM 738 C C . TYR A 1 100 ? -1.674 -8.111 -2.050 1.00 98.06 100 TYR A C 1
ATOM 740 O O . TYR A 1 100 ? -2.676 -8.754 -2.373 1.00 98.06 100 TYR A O 1
ATOM 748 N N . ASP A 1 101 ? -0.986 -8.340 -0.941 1.00 98.06 101 ASP A N 1
ATOM 749 C CA . ASP A 1 101 ? -1.498 -9.132 0.161 1.00 98.06 101 ASP A CA 1
ATOM 750 C C . ASP A 1 101 ? -2.255 -8.208 1.111 1.00 98.06 101 ASP A C 1
ATOM 752 O O . ASP A 1 101 ? -1.778 -7.125 1.461 1.00 98.06 101 ASP A O 1
ATOM 756 N N . ILE A 1 102 ? -3.432 -8.653 1.545 1.00 97.19 102 ILE A N 1
ATOM 757 C CA . ILE A 1 102 ? -4.275 -7.920 2.484 1.00 97.19 102 ILE A CA 1
ATOM 758 C C . ILE A 1 102 ? -4.568 -8.823 3.670 1.00 97.19 102 ILE A C 1
ATOM 760 O O . ILE A 1 102 ? -5.109 -9.925 3.515 1.00 97.19 102 ILE A O 1
ATOM 764 N N . ARG A 1 103 ? -4.252 -8.343 4.871 1.00 97.56 103 ARG A N 1
ATOM 765 C CA . ARG A 1 103 ? -4.629 -8.998 6.123 1.00 97.56 103 ARG A CA 1
ATOM 766 C C . ARG A 1 103 ? -5.682 -8.176 6.842 1.00 97.56 103 ARG A C 1
ATOM 768 O O . ARG A 1 103 ? -5.594 -6.955 6.892 1.00 97.56 103 ARG A O 1
ATOM 775 N N . ARG A 1 104 ? -6.654 -8.862 7.438 1.00 96.50 104 ARG A N 1
ATOM 776 C CA . ARG A 1 104 ? -7.619 -8.300 8.383 1.00 96.50 104 ARG A CA 1
ATOM 777 C C . ARG A 1 104 ? -7.393 -8.947 9.733 1.00 96.50 104 ARG A C 1
ATOM 779 O O . ARG A 1 104 ? -7.458 -10.171 9.835 1.00 96.50 104 ARG A O 1
ATOM 786 N N . ASN A 1 105 ? -7.131 -8.148 10.763 1.00 96.44 105 ASN A N 1
ATOM 787 C CA . ASN A 1 105 ? -6.835 -8.655 12.107 1.00 96.44 105 ASN A CA 1
ATOM 788 C C . ASN A 1 105 ? -5.715 -9.712 12.095 1.00 96.44 105 ASN A C 1
ATOM 790 O O . ASN A 1 105 ? -5.822 -10.758 12.731 1.00 96.44 105 ASN A O 1
ATOM 794 N N . GLY A 1 106 ? -4.676 -9.481 11.285 1.00 96.06 106 GLY A N 1
ATOM 795 C CA . GLY A 1 106 ? -3.560 -10.414 11.079 1.00 96.06 106 GLY A CA 1
ATOM 796 C C . 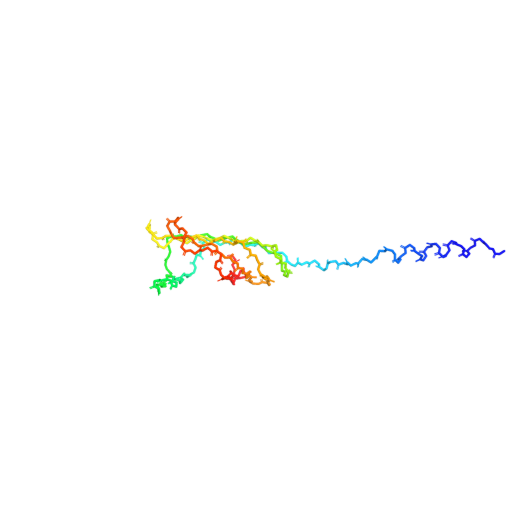GLY A 1 106 ? -3.864 -11.645 10.210 1.00 96.06 106 GLY A C 1
ATOM 797 O O . GLY A 1 106 ? -2.931 -12.328 9.792 1.00 96.06 106 GLY A O 1
ATOM 798 N N . THR A 1 107 ? -5.127 -11.919 9.873 1.00 97.12 107 THR A N 1
ATOM 799 C CA . THR A 1 107 ? -5.512 -13.043 9.003 1.00 97.12 107 THR A CA 1
ATOM 800 C C . THR A 1 107 ? -5.455 -12.624 7.541 1.00 97.12 107 THR A C 1
ATOM 802 O O . THR A 1 107 ? -6.036 -11.606 7.175 1.00 97.12 107 THR A O 1
ATOM 805 N N . LEU A 1 108 ? -4.785 -13.403 6.690 1.00 96.62 108 LEU A N 1
ATOM 806 C CA . LEU A 1 108 ? -4.732 -13.155 5.247 1.00 96.62 108 LEU A CA 1
ATOM 807 C C . LEU A 1 108 ? -6.128 -13.331 4.632 1.00 96.62 108 LEU A C 1
ATOM 809 O O . LEU A 1 108 ? -6.674 -14.431 4.647 1.00 96.62 108 LEU A O 1
ATOM 813 N N . VAL A 1 109 ? -6.705 -12.246 4.114 1.00 95.62 109 VAL A N 1
ATOM 814 C CA . VAL A 1 109 ? -8.049 -12.236 3.499 1.00 95.62 109 VAL A CA 1
ATOM 815 C C . VAL A 1 109 ? -8.003 -12.143 1.979 1.00 95.62 109 VAL A C 1
ATOM 817 O O . VAL A 1 109 ? -8.989 -12.441 1.310 1.00 95.62 109 VAL A O 1
ATOM 820 N N . CYS A 1 110 ? -6.863 -11.732 1.435 1.00 94.94 110 CYS A N 1
ATOM 821 C CA . CYS A 1 110 ? -6.600 -11.661 0.011 1.00 94.94 110 CYS A CA 1
ATOM 822 C C . CYS A 1 110 ? -5.093 -11.842 -0.197 1.00 94.94 110 CYS A C 1
ATOM 824 O O . CYS A 1 110 ? -4.294 -11.226 0.510 1.00 94.94 110 CYS A O 1
ATOM 826 N N . THR A 1 111 ? -4.723 -12.707 -1.139 1.00 97.44 111 THR A N 1
ATOM 827 C CA . THR A 1 111 ? -3.329 -12.953 -1.508 1.00 97.44 111 THR A CA 1
ATOM 828 C C . THR A 1 111 ? -3.115 -12.615 -2.969 1.00 97.44 111 THR A C 1
ATOM 830 O O . THR A 1 111 ? -3.897 -13.043 -3.819 1.00 97.44 111 THR A O 1
ATOM 833 N N . GLY A 1 112 ? -2.090 -11.809 -3.242 1.00 97.00 112 GLY A N 1
ATOM 834 C CA . GLY A 1 112 ? -1.742 -11.375 -4.591 1.00 97.00 112 GLY A CA 1
ATOM 835 C C . GLY A 1 112 ? -2.914 -10.789 -5.387 1.00 97.00 112 GLY A C 1
ATOM 836 O O . GLY A 1 112 ? -3.020 -11.050 -6.584 1.00 97.00 112 GLY A O 1
ATOM 837 N N . CYS A 1 113 ? -3.820 -10.036 -4.756 1.00 95.50 113 CYS A N 1
ATOM 838 C CA . CYS A 1 113 ? -4.927 -9.427 -5.489 1.00 95.50 113 CYS A CA 1
ATOM 839 C C . CYS A 1 113 ? -4.431 -8.240 -6.302 1.00 95.50 113 CYS A C 1
ATOM 841 O O . CYS A 1 113 ? -3.640 -7.433 -5.814 1.00 95.50 113 CYS A O 1
ATOM 843 N N . VAL A 1 114 ? -4.954 -8.109 -7.518 1.00 96.25 114 VAL A N 1
ATOM 844 C CA . VAL A 1 114 ? -4.715 -6.931 -8.350 1.00 96.25 114 VAL A CA 1
ATOM 845 C C . VAL A 1 114 ? -5.230 -5.700 -7.617 1.00 96.25 114 VAL A C 1
ATOM 847 O O . VAL A 1 114 ? -6.388 -5.646 -7.202 1.00 96.25 114 VAL A O 1
ATOM 850 N N . GLY A 1 115 ? -4.359 -4.717 -7.459 1.00 93.69 115 GLY A N 1
ATOM 851 C CA . GLY A 1 115 ? -4.663 -3.482 -6.767 1.00 93.69 115 GLY A CA 1
ATOM 852 C C . GLY A 1 115 ? -3.721 -2.369 -7.184 1.00 93.69 115 GLY A C 1
ATOM 853 O O . GLY A 1 115 ? -2.858 -2.533 -8.051 1.00 93.69 115 GLY A O 1
ATOM 854 N N . LYS A 1 116 ? -3.907 -1.222 -6.541 1.00 93.94 116 LYS A N 1
ATOM 855 C CA . LYS A 1 116 ? -3.095 -0.039 -6.767 1.00 93.94 116 LYS A CA 1
ATOM 856 C C . LYS A 1 116 ? -3.002 0.805 -5.499 1.00 93.94 116 LYS A C 1
ATOM 858 O O . LYS A 1 116 ? -4.018 1.059 -4.855 1.00 93.94 116 LYS A O 1
ATOM 863 N N . ALA A 1 117 ? -1.800 1.288 -5.200 1.00 92.88 117 ALA A N 1
ATOM 864 C CA . ALA A 1 117 ? -1.577 2.414 -4.299 1.00 92.88 117 ALA A CA 1
ATOM 865 C C . ALA A 1 117 ? -1.523 3.704 -5.132 1.00 92.88 117 ALA A C 1
ATOM 867 O O . ALA A 1 117 ? -0.698 3.788 -6.035 1.00 92.88 117 ALA A O 1
ATOM 868 N N . TYR A 1 118 ? -2.395 4.679 -4.865 1.00 91.19 118 TYR A N 1
ATOM 869 C CA . TYR A 1 118 ? -2.549 5.918 -5.650 1.00 91.19 118 TYR A CA 1
ATOM 870 C C . TYR A 1 118 ? -2.653 7.147 -4.749 1.00 91.19 118 TYR A C 1
ATOM 872 O O . TYR A 1 118 ? -2.831 7.016 -3.535 1.00 91.19 118 TYR A O 1
ATOM 880 N N . GLY A 1 119 ? -2.566 8.341 -5.344 1.00 87.38 119 GLY A N 1
ATOM 881 C CA . GLY A 1 119 ? -2.531 9.594 -4.596 1.00 87.38 119 GLY A CA 1
ATOM 882 C C . GLY A 1 119 ? -1.234 9.765 -3.806 1.00 87.38 119 GLY A C 1
ATOM 883 O O . GLY A 1 119 ? -1.194 10.547 -2.856 1.00 87.38 119 GLY A O 1
ATOM 884 N N . LEU A 1 120 ? -0.182 9.015 -4.156 1.00 87.31 120 LEU A N 1
ATOM 885 C CA . LEU A 1 120 ? 1.082 9.011 -3.424 1.00 87.31 120 LEU A CA 1
ATOM 886 C C . LEU A 1 120 ? 1.807 10.355 -3.551 1.00 87.31 120 LEU A C 1
ATOM 888 O O . LEU A 1 120 ? 2.517 10.744 -2.633 1.00 87.31 120 LEU A O 1
ATOM 892 N N . SER A 1 121 ? 1.586 11.107 -4.633 1.00 79.19 121 SER A N 1
ATOM 893 C CA . SER A 1 121 ? 2.138 12.460 -4.785 1.00 79.19 121 SER A CA 1
ATOM 894 C C . SER A 1 121 ? 1.477 13.492 -3.859 1.00 79.19 121 SER A C 1
ATOM 896 O O . SER A 1 121 ? 2.039 14.562 -3.632 1.00 79.19 121 SER A O 1
ATOM 898 N N . GLY A 1 122 ? 0.292 13.183 -3.316 1.00 69.88 122 GLY A N 1
ATOM 899 C CA . GLY A 1 122 ? -0.454 14.045 -2.397 1.00 69.88 122 GLY A CA 1
ATOM 900 C C . GLY A 1 122 ? -0.187 13.776 -0.915 1.00 69.88 122 GLY A C 1
ATOM 901 O O . GLY A 1 122 ? -0.719 14.490 -0.067 1.00 69.88 122 GLY A O 1
ATOM 902 N N . ALA A 1 123 ? 0.600 12.752 -0.584 1.00 58.91 123 ALA A N 1
ATOM 903 C CA . ALA A 1 123 ? 0.974 12.448 0.789 1.00 58.91 123 ALA A CA 1
ATOM 904 C C . ALA A 1 123 ? 2.171 13.323 1.199 1.00 58.91 123 ALA A C 1
ATOM 906 O O . ALA A 1 123 ? 3.313 13.058 0.823 1.00 58.91 123 ALA A O 1
ATOM 907 N N . VAL A 1 124 ? 1.860 14.399 1.927 1.00 40.47 124 VAL A N 1
ATOM 908 C CA . VAL A 1 124 ? 2.795 15.390 2.489 1.00 40.47 124 VAL A CA 1
ATOM 909 C C . VAL A 1 124 ? 2.908 15.225 3.995 1.00 40.47 124 VAL A C 1
ATOM 911 O O . VAL A 1 124 ? 1.851 15.009 4.633 1.00 40.47 124 VAL A O 1
#

pLDDT: mean 85.82, std 17.18, range [40.47, 98.56]

Radius of gyration: 24.22 Å; chains: 1; bounding box: 74×28×64 Å

Foldseek 3Di:
DPDPVVVVVVVVVVVPPDPPPVVPQFDKDKFKAWDDQWDADPVVRDIARAFPIKMKIKIDTAFDFDIWIWMKTHRDPQWIKIKTFDTFDGGHDFKTWFFIFMDISNHTPDGGDTDMDGRRNVRD